Protein AF-A0A1G2HIF6-F1 (afdb_monomer_lite)

Sequence (75 aa):
MPRLYRVIRNGKTIETKTPGRYAGWRPGKIFGRLDCKSGMRMKKENRVFFVSWKDAVDAGYRPCKNCKPTPQDTY

Foldseek 3Di:
DQDWAFEFDPNDTDTDSDLAAKKAFQVQLEIEGPPDPVRVPDDPVRIYGYNFPVRSVVVVHHYDPRRRDDRPDPD

InterPro domains:
  IPR004026 Ada DNA repair, metal-binding [PF02805] (24-69)
  IPR035451 Ada-like domain superfamily [G3DSA:3.40.10.10] (9-71)
  IPR035451 Ada-like domain superfamily [SSF57884] (21-70)

pLDDT: mean 90.4, std 6.52, range [62.0, 95.75]

Structure (mmCIF, N/CA/C/O backbone):
data_AF-A0A1G2HIF6-F1
#
_entry.id   AF-A0A1G2HIF6-F1
#
loop_
_atom_site.group_PDB
_atom_site.id
_atom_site.type_symbol
_atom_site.label_atom_id
_atom_site.label_alt_id
_atom_site.label_comp_id
_atom_site.label_asym_id
_atom_site.label_entity_id
_atom_site.label_seq_id
_atom_site.pdbx_PDB_ins_code
_atom_site.Cartn_x
_atom_site.Cartn_y
_atom_site.Cartn_z
_atom_site.occupancy
_atom_site.B_iso_or_equiv
_atom_site.auth_seq_id
_atom_site.auth_comp_id
_atom_site.auth_asym_id
_atom_site.auth_atom_id
_atom_site.pdbx_PDB_model_num
ATOM 1 N N . MET A 1 1 ? 0.804 21.050 11.687 1.00 62.00 1 MET A N 1
ATOM 2 C CA . MET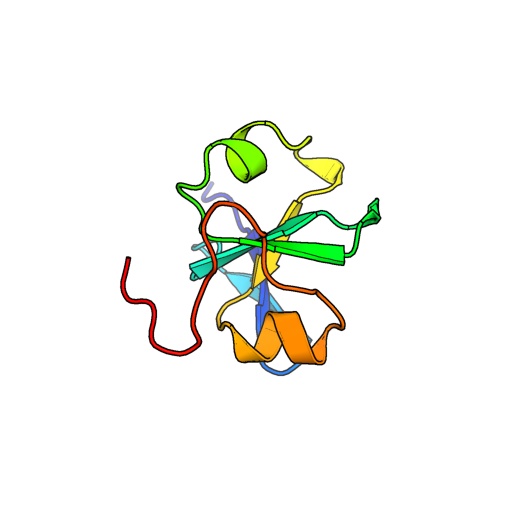 A 1 1 ? -0.335 20.242 11.193 1.00 62.00 1 MET A CA 1
ATOM 3 C C . MET A 1 1 ? 0.174 18.843 10.857 1.00 62.00 1 MET A C 1
ATOM 5 O O . MET A 1 1 ? 1.150 18.758 10.119 1.00 62.00 1 MET A O 1
ATOM 9 N N . PRO A 1 2 ? -0.377 17.761 11.432 1.00 71.56 2 PRO A N 1
ATOM 10 C CA . PRO A 1 2 ? 0.098 16.409 11.146 1.00 71.56 2 PRO A CA 1
ATOM 11 C C . PRO A 1 2 ? -0.216 16.025 9.697 1.00 71.56 2 PRO A C 1
ATOM 13 O O . PRO A 1 2 ? -1.322 16.244 9.210 1.00 71.56 2 PRO A O 1
ATOM 16 N N . ARG A 1 3 ? 0.768 15.449 9.003 1.00 81.44 3 ARG A N 1
ATOM 17 C CA . ARG A 1 3 ? 0.594 14.949 7.638 1.00 81.44 3 ARG A CA 1
ATOM 18 C C . ARG A 1 3 ? -0.269 13.688 7.680 1.00 81.44 3 ARG A C 1
ATOM 20 O O . ARG A 1 3 ? 0.134 12.697 8.284 1.00 81.44 3 ARG A O 1
ATOM 27 N N . LEU A 1 4 ? -1.439 13.735 7.052 1.00 87.31 4 LEU A N 1
ATOM 28 C CA . LEU A 1 4 ? -2.303 12.570 6.888 1.00 87.31 4 LEU A CA 1
ATOM 29 C C . LEU A 1 4 ? -1.852 11.750 5.676 1.00 87.31 4 LEU A C 1
ATOM 31 O O . LEU A 1 4 ? -1.452 12.296 4.644 1.00 87.31 4 LEU A O 1
ATOM 35 N N . TYR A 1 5 ? -1.905 10.431 5.816 1.00 89.12 5 TYR A N 1
ATOM 36 C CA . TYR A 1 5 ? -1.641 9.472 4.756 1.00 89.12 5 TYR A CA 1
ATOM 37 C C . TYR A 1 5 ? -2.957 8.861 4.299 1.00 89.12 5 TYR A C 1
ATOM 39 O O . TYR A 1 5 ? -3.782 8.468 5.119 1.00 89.12 5 TYR A O 1
ATOM 47 N N . ARG A 1 6 ? -3.126 8.738 2.982 1.00 92.31 6 ARG A N 1
ATOM 48 C CA . ARG A 1 6 ? -4.197 7.932 2.396 1.00 92.31 6 ARG A CA 1
ATOM 49 C C . ARG A 1 6 ? -3.714 6.493 2.307 1.00 92.31 6 ARG A C 1
ATOM 51 O O . ARG A 1 6 ? -2.782 6.215 1.549 1.00 92.31 6 ARG A O 1
ATOM 58 N N . VAL A 1 7 ? -4.329 5.608 3.080 1.00 94.44 7 VAL A N 1
ATOM 59 C CA . VAL A 1 7 ? -3.971 4.188 3.161 1.00 94.44 7 VAL A CA 1
ATOM 60 C C . VAL A 1 7 ? -5.171 3.317 2.806 1.00 94.44 7 VAL A C 1
ATOM 62 O O . VAL A 1 7 ? -6.313 3.694 3.054 1.00 94.44 7 VAL A O 1
ATOM 65 N N . ILE A 1 8 ? -4.924 2.148 2.225 1.00 94.44 8 ILE A N 1
ATOM 66 C CA . ILE A 1 8 ? -5.964 1.167 1.913 1.00 94.44 8 ILE A CA 1
ATOM 67 C C . ILE A 1 8 ? -6.057 0.158 3.061 1.00 94.44 8 ILE A C 1
ATOM 69 O O . ILE A 1 8 ? -5.048 -0.426 3.466 1.00 94.44 8 ILE A O 1
ATOM 73 N N . ARG A 1 9 ? -7.278 -0.026 3.572 1.00 94.12 9 ARG A N 1
ATOM 74 C CA . ARG A 1 9 ? -7.648 -0.984 4.617 1.00 94.12 9 ARG A CA 1
ATOM 75 C C . ARG A 1 9 ? -8.980 -1.638 4.262 1.00 94.12 9 ARG A C 1
ATOM 77 O O . ARG A 1 9 ? -9.975 -0.939 4.081 1.00 94.12 9 ARG A O 1
ATOM 84 N N . ASN A 1 10 ? -9.015 -2.962 4.195 1.00 91.50 10 ASN A N 1
ATOM 85 C CA . ASN A 1 10 ? -10.171 -3.776 3.819 1.00 91.50 10 ASN A CA 1
ATOM 86 C C . ASN A 1 10 ? -10.843 -3.278 2.523 1.00 91.50 10 ASN A C 1
ATOM 88 O O . ASN A 1 10 ? -12.058 -3.091 2.474 1.00 91.50 10 ASN A O 1
ATOM 92 N N . GLY A 1 11 ? -10.040 -2.950 1.505 1.00 87.44 11 GLY A N 1
ATOM 93 C CA . GLY A 1 11 ? -10.524 -2.423 0.220 1.00 87.44 11 GLY A CA 1
ATOM 94 C C . GLY A 1 11 ? -11.026 -0.970 0.237 1.00 87.44 11 GLY A C 1
ATOM 95 O O . GLY A 1 11 ? -11.408 -0.448 -0.808 1.00 87.44 11 GLY A O 1
ATOM 96 N N . LYS A 1 12 ? -10.999 -0.276 1.383 1.00 91.25 12 LYS A N 1
ATOM 97 C CA . LYS A 1 12 ? -11.394 1.137 1.503 1.00 91.25 12 LYS A CA 1
ATOM 98 C C . LYS A 1 12 ? -10.176 2.031 1.689 1.00 91.25 12 LYS A C 1
ATOM 100 O O . LYS A 1 12 ? -9.243 1.679 2.406 1.00 91.25 12 LYS A O 1
ATOM 105 N N . THR A 1 13 ? -10.194 3.208 1.069 1.00 92.62 13 THR A N 1
ATOM 106 C CA . THR A 1 13 ? -9.176 4.239 1.322 1.00 92.62 13 THR A CA 1
ATOM 107 C C . THR A 1 13 ? -9.581 5.034 2.560 1.00 92.62 13 THR A C 1
ATOM 109 O O . THR A 1 13 ? -10.664 5.611 2.585 1.00 92.62 13 THR A O 1
ATOM 112 N N . ILE A 1 14 ? -8.721 5.063 3.575 1.00 93.38 14 ILE A N 1
ATOM 113 C CA . ILE A 1 14 ? -8.910 5.812 4.822 1.00 93.38 14 ILE A CA 1
ATOM 114 C C . ILE A 1 14 ? -7.752 6.790 5.036 1.00 93.38 14 ILE A C 1
ATOM 116 O O . ILE A 1 14 ? -6.651 6.591 4.516 1.00 93.38 14 ILE A O 1
ATOM 120 N N . GLU A 1 15 ? -7.994 7.845 5.812 1.00 92.94 15 GLU A N 1
ATOM 121 C CA . GLU A 1 15 ? -6.959 8.800 6.211 1.00 92.94 15 GLU A CA 1
ATOM 122 C C . GLU A 1 15 ? -6.425 8.457 7.602 1.00 92.94 15 GLU A C 1
ATOM 124 O O . GLU A 1 15 ? -7.177 8.321 8.567 1.00 92.94 15 GLU A O 1
ATOM 129 N N . THR A 1 16 ? -5.111 8.293 7.711 1.00 92.00 16 THR A N 1
ATOM 130 C CA . THR A 1 16 ? -4.439 7.881 8.946 1.00 92.00 16 THR A CA 1
ATOM 131 C C . THR A 1 16 ? -3.206 8.733 9.207 1.00 92.00 16 THR A C 1
ATOM 133 O O . THR A 1 16 ? -2.576 9.267 8.296 1.00 92.00 16 THR A O 1
ATOM 136 N N . LYS A 1 17 ? -2.811 8.843 10.480 1.00 91.38 17 LYS A N 1
ATOM 137 C CA . LYS A 1 17 ? -1.553 9.508 10.867 1.00 91.38 17 LYS A CA 1
ATOM 138 C C . LYS A 1 17 ? -0.312 8.698 10.469 1.00 91.38 17 LYS A C 1
ATOM 140 O O . LYS A 1 17 ? 0.783 9.247 10.415 1.00 91.38 17 LYS A O 1
ATOM 145 N N . THR A 1 18 ? -0.477 7.405 10.185 1.00 90.19 18 THR A N 1
ATOM 146 C CA . THR A 1 18 ? 0.596 6.487 9.789 1.00 90.19 18 THR A CA 1
ATOM 147 C C . THR A 1 18 ? 0.385 5.967 8.363 1.00 90.19 18 THR A C 1
ATOM 149 O O . THR A 1 18 ? -0.755 5.747 7.962 1.00 90.19 18 THR A O 1
ATOM 152 N N . PRO A 1 19 ? 1.456 5.720 7.594 1.00 87.81 19 PRO A N 1
ATOM 153 C CA . PRO A 1 19 ? 1.386 5.193 6.228 1.00 87.81 19 PRO A CA 1
ATOM 154 C C . PRO A 1 19 ? 1.079 3.682 6.134 1.00 87.81 19 PRO A C 1
ATOM 156 O O . PRO A 1 19 ? 1.196 3.108 5.060 1.00 87.81 19 PRO A O 1
ATOM 159 N N . GLY A 1 20 ? 0.719 2.999 7.223 1.00 91.31 20 GLY A N 1
ATOM 160 C CA . GLY A 1 20 ? 0.557 1.538 7.222 1.00 91.31 20 GLY A CA 1
ATOM 161 C C . GLY A 1 20 ? 1.892 0.780 7.221 1.00 91.31 20 GLY A C 1
ATOM 162 O O . GLY A 1 20 ? 2.913 1.330 7.630 1.00 91.31 20 GLY A O 1
ATOM 163 N N . ARG A 1 21 ? 1.874 -0.494 6.806 1.00 91.94 21 ARG A N 1
ATOM 164 C CA . ARG A 1 21 ? 3.054 -1.388 6.812 1.00 91.94 21 ARG A CA 1
AT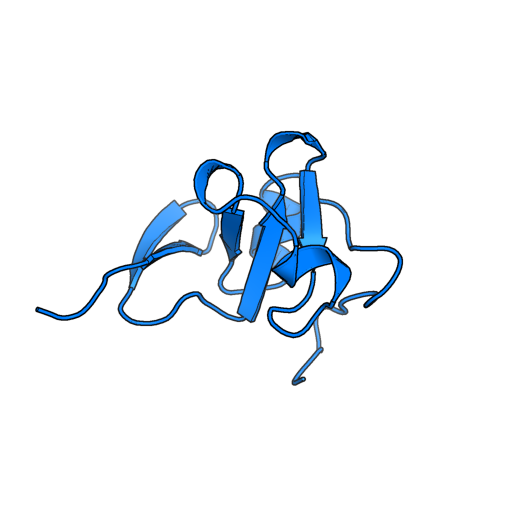OM 165 C C . ARG A 1 21 ? 3.701 -1.567 5.443 1.00 91.94 21 ARG A C 1
ATOM 167 O O . ARG A 1 21 ? 4.885 -1.883 5.354 1.00 91.94 21 ARG A O 1
ATOM 174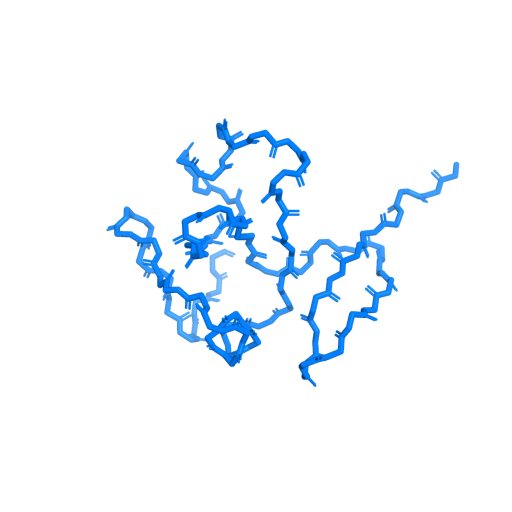 N N . TYR A 1 22 ? 2.938 -1.358 4.375 1.00 93.56 22 TYR A N 1
ATOM 175 C CA . TYR A 1 22 ? 3.401 -1.602 3.015 1.00 93.56 22 TYR A CA 1
ATOM 176 C C . TYR A 1 22 ? 3.180 -0.379 2.137 1.00 93.56 22 TYR A C 1
ATOM 178 O O . TYR A 1 22 ? 2.197 0.349 2.285 1.00 93.56 22 TYR A O 1
ATOM 186 N N . ALA A 1 23 ? 4.082 -0.181 1.181 1.00 94.69 23 ALA A N 1
ATOM 187 C CA . ALA A 1 23 ? 3.931 0.806 0.125 1.00 94.69 23 ALA A CA 1
ATOM 188 C C . ALA A 1 23 ? 3.916 0.124 -1.241 1.00 94.69 23 ALA A C 1
ATOM 190 O O . ALA A 1 23 ? 4.666 -0.820 -1.484 1.00 94.69 23 ALA A O 1
ATOM 191 N N . GLY A 1 24 ? 3.089 0.624 -2.152 1.00 94.81 24 GLY A N 1
ATOM 192 C CA . GLY A 1 24 ? 3.015 0.152 -3.524 1.00 94.81 24 GLY A CA 1
ATOM 193 C C . GLY A 1 24 ? 3.235 1.226 -4.570 1.00 94.81 24 GLY A C 1
ATOM 194 O O . GLY A 1 24 ? 3.037 2.415 -4.341 1.00 94.81 24 GLY A O 1
ATOM 195 N N . TRP A 1 25 ? 3.640 0.766 -5.745 1.00 95.31 25 TRP A N 1
ATOM 196 C CA . TRP A 1 25 ? 3.839 1.535 -6.959 1.00 95.31 25 TRP A CA 1
ATOM 197 C C . TRP A 1 25 ? 2.621 1.374 -7.865 1.00 95.31 25 TRP A C 1
ATOM 199 O O . TRP A 1 25 ? 2.392 0.277 -8.378 1.00 95.31 25 TRP A O 1
ATOM 209 N N . ARG A 1 26 ? 1.837 2.444 -8.064 1.00 93.06 26 ARG A N 1
ATOM 210 C CA . ARG A 1 26 ? 0.607 2.411 -8.886 1.00 93.06 26 ARG A CA 1
ATOM 211 C C . ARG A 1 26 ? 0.832 1.876 -10.308 1.00 93.06 26 ARG A C 1
ATOM 213 O O . ARG A 1 26 ? 0.123 0.941 -10.667 1.00 93.06 26 ARG A O 1
ATOM 220 N N . PRO A 1 27 ? 1.802 2.385 -11.095 1.00 93.06 27 PRO A N 1
ATOM 221 C CA . PRO A 1 27 ? 1.943 2.002 -12.501 1.00 93.06 27 PRO A CA 1
ATOM 222 C C . PRO A 1 27 ? 2.230 0.511 -12.715 1.00 93.06 27 PRO A C 1
ATOM 224 O O . PRO A 1 27 ? 1.652 -0.099 -13.603 1.00 93.06 27 PRO A O 1
ATOM 227 N N . GLY A 1 28 ? 3.092 -0.095 -11.891 1.00 91.88 28 GLY A N 1
ATOM 228 C CA . GLY A 1 28 ? 3.438 -1.516 -12.023 1.00 91.88 28 GLY A CA 1
ATOM 229 C C . GLY A 1 28 ? 2.682 -2.457 -11.091 1.00 91.88 28 GLY A C 1
ATOM 230 O O . GLY A 1 28 ? 3.008 -3.645 -11.068 1.00 91.88 28 GLY A O 1
ATOM 231 N N . LYS A 1 29 ? 1.750 -1.932 -10.282 1.00 95.00 29 LYS A N 1
ATOM 232 C CA . LYS A 1 29 ? 1.021 -2.660 -9.231 1.00 95.00 29 LYS A CA 1
ATOM 233 C C . LYS A 1 29 ? 1.936 -3.551 -8.381 1.00 95.00 29 LYS A C 1
ATOM 235 O O . LYS A 1 29 ? 1.670 -4.730 -8.178 1.00 95.00 29 LYS A O 1
ATOM 240 N N . ILE A 1 30 ? 3.054 -3.003 -7.907 1.00 95.31 30 ILE A N 1
ATOM 241 C CA . ILE A 1 30 ? 4.019 -3.729 -7.061 1.00 95.31 30 ILE A CA 1
ATOM 242 C C . ILE A 1 30 ? 3.946 -3.162 -5.657 1.00 95.31 30 ILE A C 1
ATOM 244 O O . ILE A 1 30 ? 4.053 -1.949 -5.524 1.00 95.31 30 ILE A O 1
ATOM 248 N N . PHE A 1 31 ? 3.830 -3.991 -4.625 1.00 95.56 31 PHE A N 1
ATOM 249 C CA . PHE A 1 31 ? 3.937 -3.543 -3.237 1.00 95.56 31 PHE A CA 1
ATOM 250 C C . PHE A 1 31 ? 5.138 -4.160 -2.523 1.00 95.56 31 PHE A C 1
ATOM 252 O O . PHE A 1 31 ? 5.626 -5.230 -2.877 1.00 95.56 31 PHE A O 1
ATOM 259 N N . GLY A 1 32 ? 5.652 -3.452 -1.530 1.00 94.56 32 GLY A N 1
ATOM 260 C CA . GLY A 1 32 ? 6.817 -3.835 -0.753 1.00 94.56 32 GLY A CA 1
ATOM 261 C C . GLY A 1 32 ? 6.793 -3.200 0.628 1.00 94.56 32 GLY A C 1
ATOM 262 O O . GLY A 1 32 ? 5.905 -2.413 0.958 1.00 94.56 32 GLY A O 1
ATOM 263 N N . ARG A 1 33 ? 7.796 -3.543 1.429 1.00 93.69 33 ARG A N 1
ATOM 264 C CA . ARG A 1 33 ? 8.028 -2.915 2.730 1.00 93.69 33 ARG A CA 1
ATOM 265 C C . ARG A 1 33 ? 8.439 -1.447 2.581 1.00 93.69 33 ARG A C 1
ATOM 267 O O . ARG A 1 33 ? 8.978 -1.052 1.542 1.00 93.69 33 ARG A O 1
ATOM 274 N N . LEU A 1 34 ? 8.198 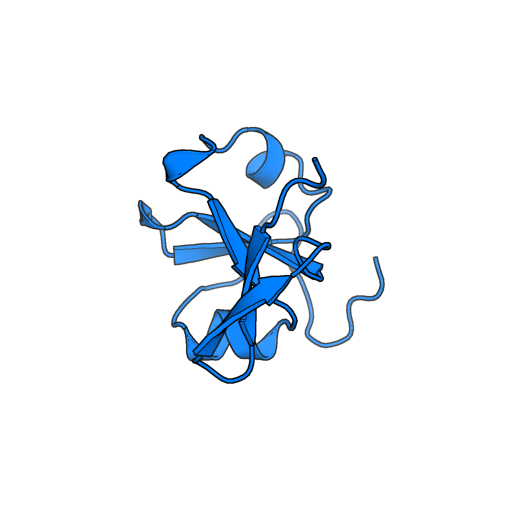-0.646 3.618 1.00 91.12 34 LEU A N 1
ATOM 275 C CA . LEU A 1 34 ? 8.531 0.786 3.627 1.00 91.12 34 LEU A CA 1
ATOM 276 C C . LEU A 1 34 ? 10.045 1.055 3.583 1.00 91.12 34 LEU A C 1
ATOM 278 O O . LEU A 1 34 ? 10.467 2.067 3.027 1.00 91.12 34 LEU A O 1
ATOM 282 N N . ASP A 1 35 ? 10.847 0.132 4.112 1.00 90.38 35 ASP A N 1
ATOM 283 C CA . ASP A 1 35 ? 12.314 0.161 4.142 1.00 90.38 35 ASP A CA 1
ATOM 284 C C . ASP A 1 35 ? 12.962 -0.365 2.844 1.00 90.38 35 ASP A C 1
ATOM 286 O O . ASP A 1 35 ? 14.185 -0.361 2.678 1.00 90.38 35 ASP A O 1
ATOM 290 N N . CYS A 1 36 ? 12.157 -0.827 1.882 1.00 91.19 36 CYS A N 1
ATOM 291 C CA . CYS A 1 36 ? 12.679 -1.415 0.661 1.00 91.19 36 CYS A CA 1
ATOM 292 C C . CYS A 1 36 ? 13.395 -0.355 -0.189 1.00 91.19 36 CYS A C 1
ATOM 294 O O . CYS A 1 36 ? 12.776 0.596 -0.670 1.00 91.19 36 CYS A O 1
ATOM 296 N N . LYS A 1 37 ? 14.686 -0.571 -0.482 1.00 89.25 37 LYS A N 1
ATOM 297 C CA . LYS A 1 37 ? 15.510 0.325 -1.323 1.00 89.25 37 LYS A CA 1
ATOM 298 C C . LYS A 1 37 ? 14.855 0.673 -2.665 1.00 89.25 37 LYS A C 1
ATOM 300 O O . LYS A 1 37 ? 14.908 1.821 -3.098 1.00 89.25 37 LYS A O 1
ATOM 305 N N . SER A 1 38 ? 14.205 -0.296 -3.311 1.00 86.94 38 SER A N 1
ATOM 306 C CA . SER A 1 38 ? 13.471 -0.061 -4.562 1.00 86.94 38 SER A CA 1
ATOM 307 C C . SER A 1 38 ? 12.222 0.799 -4.358 1.00 86.94 38 SER A C 1
ATOM 309 O O . SER A 1 38 ? 11.924 1.639 -5.201 1.00 86.94 38 SER A O 1
ATOM 311 N N . GLY A 1 39 ? 11.521 0.621 -3.235 1.00 87.81 39 GLY A N 1
ATOM 312 C CA . GLY A 1 39 ? 10.347 1.411 -2.858 1.00 87.81 39 GLY A CA 1
ATOM 313 C C . GLY A 1 39 ? 10.687 2.865 -2.532 1.00 87.81 39 GLY A C 1
ATOM 314 O O . GLY A 1 39 ? 9.990 3.785 -2.958 1.00 87.81 39 GLY A O 1
ATOM 315 N N . MET A 1 40 ? 11.810 3.093 -1.849 1.00 89.00 40 MET A N 1
ATOM 316 C CA . MET A 1 40 ? 12.260 4.437 -1.472 1.00 89.00 40 MET A CA 1
ATOM 317 C C . MET A 1 40 ? 12.566 5.332 -2.680 1.00 89.00 40 MET A C 1
ATOM 319 O O . MET A 1 40 ? 12.343 6.539 -2.609 1.00 89.00 40 MET A O 1
ATOM 323 N N . ARG A 1 41 ? 12.994 4.744 -3.805 1.00 88.69 41 ARG A N 1
ATOM 324 C CA . ARG A 1 41 ? 13.271 5.454 -5.068 1.00 88.69 41 ARG A CA 1
ATOM 325 C C . ARG A 1 41 ? 12.011 5.828 -5.861 1.00 88.69 41 ARG A C 1
ATOM 327 O O . ARG A 1 41 ? 12.108 6.543 -6.854 1.00 88.69 41 ARG A O 1
ATOM 334 N N . MET A 1 42 ? 10.829 5.355 -5.462 1.00 88.75 42 MET A N 1
ATOM 335 C CA . MET A 1 42 ? 9.584 5.649 -6.176 1.00 88.75 42 MET A CA 1
ATOM 336 C C . MET A 1 42 ? 9.140 7.095 -5.956 1.00 88.75 42 MET A C 1
ATOM 338 O O . MET A 1 42 ? 9.106 7.575 -4.816 1.00 88.75 42 MET A O 1
ATOM 342 N N . LYS A 1 43 ? 8.698 7.741 -7.045 1.00 91.00 43 LYS A N 1
ATOM 343 C CA . LYS A 1 43 ? 8.031 9.050 -7.006 1.00 91.00 43 LYS A CA 1
ATOM 344 C C . LYS A 1 43 ? 6.855 9.029 -6.029 1.00 91.00 43 LYS A C 1
ATOM 346 O O . LYS A 1 43 ? 6.103 8.052 -5.977 1.00 91.00 43 LYS A O 1
ATOM 351 N N . LYS A 1 44 ? 6.687 10.120 -5.277 1.00 89.62 44 LYS A N 1
ATOM 352 C CA . LYS A 1 44 ? 5.643 10.240 -4.248 1.00 89.62 44 LYS A CA 1
ATOM 353 C C . LYS A 1 44 ? 4.238 10.167 -4.854 1.00 89.62 44 LYS A C 1
ATOM 355 O O . LYS A 1 44 ? 3.385 9.539 -4.239 1.00 89.62 44 LYS A O 1
ATOM 360 N N . GLU A 1 45 ? 4.022 10.701 -6.063 1.00 90.69 45 GLU A N 1
ATOM 361 C CA . GLU A 1 45 ? 2.715 10.621 -6.750 1.00 90.69 45 GLU A CA 1
ATOM 362 C C . GLU A 1 45 ? 2.257 9.174 -7.001 1.00 90.69 45 GLU A C 1
ATOM 364 O O . GLU A 1 45 ? 1.072 8.856 -6.940 1.00 90.69 45 GLU A O 1
ATOM 369 N N . ASN A 1 46 ? 3.210 8.272 -7.249 1.00 91.94 46 ASN A N 1
ATOM 370 C CA . ASN A 1 46 ? 2.933 6.875 -7.574 1.00 91.94 46 ASN A CA 1
ATOM 371 C C . ASN A 1 46 ? 2.867 5.966 -6.343 1.00 91.94 46 ASN A C 1
ATOM 373 O O . ASN A 1 46 ? 2.678 4.757 -6.501 1.00 91.94 46 ASN A O 1
ATOM 377 N N . ARG A 1 47 ? 3.054 6.518 -5.139 1.00 92.50 47 ARG A N 1
ATOM 378 C CA . ARG A 1 47 ? 3.100 5.756 -3.893 1.00 92.50 47 ARG A CA 1
ATOM 379 C C . ARG A 1 47 ? 1.685 5.544 -3.353 1.00 92.50 47 ARG A C 1
ATOM 381 O O . ARG A 1 47 ? 0.927 6.491 -3.162 1.00 92.50 47 ARG A O 1
ATOM 388 N N . VAL A 1 48 ? 1.337 4.290 -3.104 1.00 94.12 48 VAL A N 1
ATOM 389 C CA . VAL A 1 48 ? 0.123 3.870 -2.386 1.00 94.12 48 VAL A CA 1
ATOM 390 C C . VAL A 1 48 ? 0.547 3.240 -1.086 1.00 94.12 48 VAL A C 1
ATOM 392 O O . VAL A 1 48 ? 1.617 2.650 -1.020 1.00 94.12 48 VAL A O 1
ATOM 395 N N . PHE A 1 49 ? -0.284 3.352 -0.071 1.00 95.06 49 PHE A N 1
ATOM 396 C CA . PHE A 1 49 ? -0.015 2.798 1.237 1.00 95.06 49 PHE A CA 1
ATOM 397 C C . PHE A 1 49 ? -1.077 1.765 1.594 1.00 95.06 49 PHE A C 1
ATOM 399 O O . PHE A 1 49 ? -2.256 1.972 1.306 1.00 95.06 49 PHE A O 1
ATOM 406 N N . PHE A 1 50 ? -0.661 0.669 2.221 1.00 94.94 50 PHE A N 1
ATOM 407 C CA . PHE A 1 50 ? -1.535 -0.427 2.631 1.00 94.94 50 PHE A CA 1
ATOM 408 C C . PHE A 1 50 ? -1.304 -0.755 4.101 1.00 94.94 50 PHE A C 1
ATOM 410 O O . PHE A 1 50 ? -0.165 -0.784 4.584 1.00 94.94 50 PHE A O 1
ATOM 417 N N . VAL A 1 51 ? -2.397 -1.014 4.814 1.00 93.56 51 VAL A N 1
ATOM 418 C CA . VAL A 1 51 ? -2.340 -1.386 6.230 1.00 93.56 51 VAL A CA 1
ATOM 419 C C . VAL A 1 51 ? -1.819 -2.812 6.386 1.00 93.56 51 VAL A C 1
ATOM 421 O O . VAL A 1 51 ? -0.916 -3.038 7.191 1.00 93.56 51 VAL A O 1
ATOM 424 N N . SER A 1 52 ? -2.332 -3.750 5.590 1.00 92.75 52 SER A N 1
ATOM 425 C CA . SER A 1 52 ? -1.919 -5.152 5.606 1.00 92.75 52 SER A CA 1
ATOM 426 C C . SER A 1 52 ? -1.425 -5.642 4.245 1.00 92.75 52 SER A C 1
ATOM 428 O O . SER A 1 52 ? -1.648 -5.024 3.204 1.00 92.75 52 SER A O 1
ATOM 430 N N . TRP A 1 53 ? -0.751 -6.792 4.259 1.00 93.38 53 TRP A N 1
ATOM 431 C CA . TRP A 1 53 ? -0.345 -7.494 3.042 1.00 93.38 53 TRP A CA 1
ATOM 432 C C . TRP A 1 53 ? -1.567 -7.890 2.208 1.00 93.38 53 TRP A C 1
ATOM 434 O O . TRP A 1 53 ? -1.571 -7.733 0.990 1.00 93.38 53 TRP A O 1
ATOM 444 N N . LYS A 1 54 ? -2.629 -8.348 2.885 1.00 93.69 54 LYS A N 1
ATOM 445 C CA . LYS A 1 54 ? -3.872 -8.776 2.246 1.00 93.69 54 LYS A CA 1
ATOM 446 C C . LYS A 1 54 ? -4.547 -7.614 1.521 1.00 93.69 54 LYS A C 1
ATOM 448 O O . LYS A 1 54 ? -4.930 -7.782 0.375 1.00 93.69 54 LYS A O 1
ATOM 453 N N . ASP A 1 55 ? -4.556 -6.419 2.114 1.00 94.25 55 ASP A N 1
ATOM 454 C CA . ASP A 1 55 ? -5.087 -5.211 1.465 1.00 94.25 55 ASP A CA 1
ATOM 455 C C . ASP A 1 55 ? -4.382 -4.888 0.144 1.00 94.25 55 ASP A C 1
ATOM 457 O O . ASP A 1 55 ? -5.016 -4.436 -0.807 1.00 94.25 55 ASP A O 1
ATOM 461 N N . ALA A 1 56 ? -3.065 -5.101 0.080 1.00 94.50 56 ALA A N 1
ATOM 462 C CA . ALA A 1 56 ? -2.300 -4.874 -1.140 1.00 94.50 56 ALA A CA 1
ATOM 463 C C . ALA A 1 56 ? -2.646 -5.906 -2.220 1.00 94.50 56 ALA A C 1
ATOM 465 O O . ALA A 1 56 ? -2.835 -5.548 -3.384 1.00 94.50 56 ALA A O 1
ATOM 466 N N . VAL A 1 57 ? -2.770 -7.174 -1.829 1.00 94.19 57 VAL A N 1
ATOM 467 C CA . VAL A 1 57 ? -3.116 -8.271 -2.740 1.00 94.19 57 VAL A CA 1
ATOM 468 C C . VAL A 1 57 ? -4.552 -8.156 -3.241 1.00 94.19 57 VAL A C 1
ATOM 470 O O . VAL A 1 57 ? -4.771 -8.247 -4.446 1.00 94.19 57 VAL A O 1
ATOM 473 N N . ASP A 1 58 ? -5.504 -7.860 -2.358 1.00 94.75 58 ASP A N 1
ATOM 474 C CA . ASP A 1 58 ? -6.913 -7.655 -2.706 1.00 94.75 58 ASP A CA 1
ATOM 475 C C . ASP A 1 58 ? -7.084 -6.420 -3.615 1.00 94.75 58 ASP A C 1
ATOM 477 O O . ASP A 1 58 ? -7.935 -6.403 -4.500 1.00 94.75 58 ASP A O 1
ATOM 481 N N . ALA A 1 59 ? -6.216 -5.408 -3.480 1.00 93.88 59 ALA A N 1
ATOM 482 C CA . ALA A 1 59 ? -6.139 -4.272 -4.405 1.00 93.88 59 ALA A CA 1
ATOM 483 C C . ALA A 1 59 ? -5.453 -4.602 -5.753 1.00 93.88 59 ALA A C 1
ATOM 485 O O . ALA A 1 59 ? -5.288 -3.718 -6.601 1.00 93.88 59 ALA A O 1
ATOM 486 N N . GLY A 1 60 ? -5.023 -5.849 -5.964 1.00 94.62 60 GLY A N 1
ATOM 487 C CA . GLY A 1 60 ? -4.401 -6.330 -7.198 1.00 94.62 60 GLY A CA 1
ATOM 488 C C . GLY A 1 60 ? -2.909 -6.018 -7.324 1.00 94.62 60 GLY A C 1
ATOM 489 O O . GLY A 1 60 ? -2.398 -5.950 -8.445 1.00 94.62 60 GLY A O 1
ATOM 490 N N . TYR A 1 61 ? -2.204 -5.790 -6.211 1.00 95.75 61 TYR A N 1
ATOM 491 C CA . TYR A 1 61 ? -0.760 -5.568 -6.211 1.00 95.75 61 TYR A CA 1
ATOM 492 C C . TYR A 1 61 ? -0.005 -6.875 -5.975 1.00 95.75 61 TYR A C 1
ATOM 494 O O . TYR A 1 61 ? -0.348 -7.677 -5.110 1.00 95.75 61 TYR A O 1
ATOM 502 N N . ARG A 1 62 ? 1.096 -7.061 -6.706 1.00 95.19 62 ARG A N 1
ATOM 503 C CA . ARG A 1 62 ? 2.013 -8.191 -6.528 1.00 95.19 62 ARG A CA 1
ATOM 504 C C . ARG A 1 62 ? 3.179 -7.841 -5.597 1.00 95.19 62 ARG A C 1
ATOM 506 O O . ARG A 1 62 ? 3.637 -6.694 -5.604 1.00 95.19 62 ARG A O 1
ATOM 513 N N . PRO A 1 63 ? 3.726 -8.811 -4.850 1.00 94.69 63 PRO A N 1
ATOM 514 C CA . PRO A 1 63 ? 4.863 -8.570 -3.973 1.00 94.69 63 PRO A CA 1
ATOM 515 C C . PRO A 1 63 ? 6.122 -8.174 -4.759 1.00 94.69 63 PRO A C 1
ATOM 517 O O . PRO A 1 63 ? 6.398 -8.646 -5.869 1.00 94.69 63 PRO A O 1
ATOM 520 N N . CYS A 1 64 ? 6.910 -7.280 -4.171 1.00 94.06 64 CYS A N 1
ATOM 521 C CA . CYS A 1 64 ? 8.199 -6.859 -4.692 1.00 94.06 64 CYS A CA 1
ATOM 522 C C . CYS A 1 64 ? 9.189 -8.025 -4.652 1.00 94.06 64 CYS A C 1
ATOM 524 O O . CYS A 1 64 ? 9.384 -8.652 -3.614 1.00 94.06 64 CYS A O 1
ATOM 526 N N . LYS A 1 65 ? 9.878 -8.268 -5.772 1.00 92.00 65 LYS A N 1
ATOM 527 C CA . LYS A 1 65 ? 10.853 -9.363 -5.897 1.00 92.00 65 LYS A CA 1
ATOM 528 C C . LYS A 1 65 ? 12.083 -9.197 -4.992 1.00 92.00 65 LYS A C 1
ATOM 530 O O . LYS A 1 65 ? 12.725 -10.193 -4.678 1.00 92.00 65 LYS A O 1
ATOM 535 N N . ASN A 1 66 ? 12.390 -7.964 -4.576 1.00 90.75 66 ASN A N 1
ATOM 536 C CA . ASN A 1 66 ? 13.586 -7.650 -3.790 1.00 90.75 66 ASN A CA 1
ATOM 537 C C . ASN A 1 66 ? 13.367 -7.843 -2.287 1.00 90.75 66 ASN A C 1
ATOM 539 O O . ASN A 1 66 ? 14.139 -8.548 -1.653 1.00 90.75 66 ASN A O 1
ATOM 543 N N . C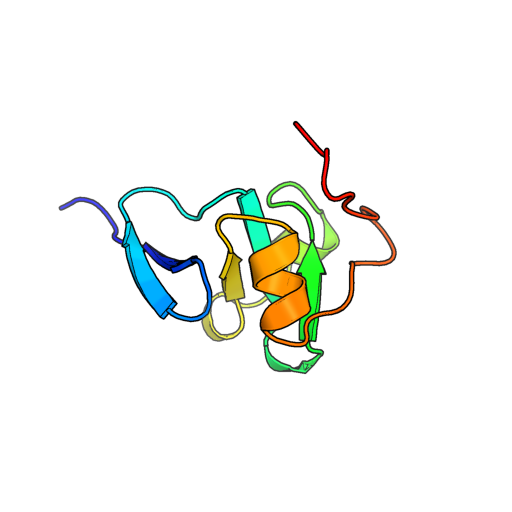YS A 1 67 ? 12.322 -7.231 -1.713 1.00 90.62 67 CYS A N 1
ATOM 544 C CA . CYS A 1 67 ? 12.025 -7.403 -0.286 1.00 90.62 67 CYS A CA 1
ATOM 545 C C . CYS A 1 67 ? 11.176 -8.645 0.016 1.00 90.62 67 CYS A C 1
ATOM 547 O O . CYS A 1 67 ? 11.220 -9.107 1.148 1.00 90.62 67 CYS A O 1
ATOM 549 N N . LYS A 1 68 ? 10.455 -9.192 -0.975 1.00 91.00 68 LYS A N 1
ATOM 550 C CA . LYS A 1 68 ? 9.603 -10.389 -0.853 1.00 91.00 68 LYS A CA 1
ATOM 551 C C . LYS A 1 68 ? 8.699 -10.343 0.394 1.00 91.00 68 LYS A C 1
ATOM 553 O O . LYS A 1 68 ? 8.831 -11.200 1.260 1.00 91.00 68 LYS A O 1
ATOM 558 N N . PRO A 1 69 ? 7.808 -9.338 0.500 1.00 91.56 69 PRO A N 1
ATOM 559 C CA . PRO A 1 69 ? 6.977 -9.169 1.685 1.00 91.56 69 PRO A CA 1
ATOM 560 C C . PRO A 1 69 ? 6.045 -10.369 1.888 1.00 91.56 69 PRO A C 1
ATOM 562 O O . PRO A 1 69 ? 5.351 -10.778 0.949 1.00 91.56 69 PRO A O 1
ATOM 565 N N . THR A 1 70 ? 5.998 -10.897 3.109 1.00 89.50 70 THR A N 1
ATOM 566 C CA . THR A 1 70 ? 5.099 -11.999 3.492 1.00 89.50 70 THR A CA 1
ATOM 567 C C . THR A 1 70 ? 3.886 -11.493 4.288 1.00 89.50 70 THR A C 1
ATOM 569 O O . THR A 1 70 ? 3.941 -10.400 4.851 1.00 89.50 70 THR A O 1
ATOM 572 N N . PRO A 1 71 ? 2.775 -12.251 4.380 1.00 86.44 71 PRO A N 1
ATOM 573 C CA . PRO A 1 71 ? 1.621 -11.853 5.193 1.00 86.44 71 PRO A CA 1
ATOM 574 C C . PRO A 1 71 ? 1.945 -11.638 6.677 1.00 86.44 71 PRO A C 1
ATOM 576 O O . PRO A 1 71 ? 1.273 -10.856 7.347 1.00 86.44 71 PRO A O 1
ATOM 579 N N . GLN A 1 72 ? 2.968 -12.333 7.172 1.00 82.88 72 GLN A N 1
ATOM 580 C CA . GLN A 1 72 ? 3.401 -12.332 8.567 1.00 82.88 72 GLN A CA 1
ATOM 581 C C . GLN A 1 72 ? 4.611 -11.418 8.802 1.00 82.88 72 GLN A C 1
ATOM 583 O O . GLN A 1 72 ? 5.097 -11.362 9.928 1.00 82.88 72 GLN A O 1
ATOM 588 N N . ASP A 1 73 ? 5.085 -10.689 7.781 1.00 77.50 73 ASP A N 1
ATOM 589 C CA . ASP A 1 73 ? 6.229 -9.788 7.929 1.00 77.50 73 ASP A CA 1
ATOM 590 C C . ASP A 1 73 ? 5.954 -8.752 9.035 1.00 77.50 73 ASP A C 1
ATOM 592 O O . ASP A 1 73 ? 5.003 -7.958 8.987 1.00 77.50 73 ASP A O 1
ATOM 596 N N . THR A 1 74 ? 6.828 -8.773 10.038 1.00 69.81 74 THR A N 1
ATOM 597 C CA . THR A 1 74 ? 6.884 -7.851 11.183 1.00 69.81 74 THR A CA 1
ATOM 598 C C . THR A 1 74 ? 8.085 -6.907 11.133 1.00 69.81 74 THR A C 1
ATOM 600 O O . THR A 1 74 ? 8.374 -6.266 12.137 1.00 69.81 74 THR A O 1
ATOM 603 N N . TYR A 1 75 ? 8.741 -6.831 9.970 1.00 64.38 75 TYR A N 1
ATOM 604 C CA . TYR A 1 75 ? 9.872 -5.950 9.658 1.00 64.38 75 TYR A CA 1
ATOM 605 C C . TYR A 1 75 ? 9.746 -4.530 10.225 1.00 64.38 75 TYR A C 1
ATOM 607 O O . TYR A 1 75 ? 8.645 -3.938 10.100 1.00 64.38 75 TYR A O 1
#

Secondary structure (DSSP, 8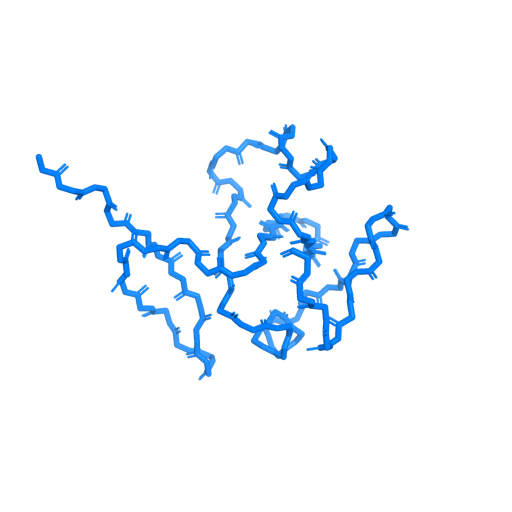-state):
-PPPEEEEETTEEEEESS--SEEEETTTTEEEETT-HHHHTS-GGGEEEESSHHHHHHTTPEEPTTT---TT---

Organism: NCBI:txid1802165

Radius of gyration: 11.28 Å; chains: 1; bounding box: 27×33×24 Å